Protein AF-A0A806FGN5-F1 (afdb_monomer_lite)

pLDDT: mean 89.06, std 12.09, range [37.28, 98.44]

Organism: NCBI:txid1042403

InterPro domains:
  IPR017853 Glycoside hydrolase superfamily [SSF51445] (7-126)

Structure (mmCIF, N/CA/C/O backbone):
data_AF-A0A806FGN5-F1
#
_entry.id   AF-A0A806FGN5-F1
#
loop_
_atom_site.group_PDB
_atom_site.id
_atom_site.type_symbol
_atom_site.label_atom_id
_atom_site.label_alt_id
_atom_site.label_comp_id
_atom_site.label_asym_id
_atom_site.label_entity_id
_atom_site.label_seq_id
_atom_site.pdbx_PDB_ins_code
_atom_site.Cartn_x
_atom_site.Cartn_y
_atom_site.Cartn_z
_atom_site.occupancy
_atom_site.B_iso_or_equiv
_atom_site.auth_seq_id
_atom_site.auth_comp_id
_atom_site.auth_asym_id
_atom_site.auth_atom_id
_atom_site.pdbx_PDB_model_num
ATOM 1 N N . MET A 1 1 ? -25.901 -2.385 8.406 1.00 65.75 1 MET A N 1
ATOM 2 C CA . MET A 1 1 ? -25.272 -3.704 8.177 1.00 65.75 1 MET A CA 1
ATOM 3 C C . MET A 1 1 ? -25.438 -4.606 9.401 1.00 65.75 1 MET A C 1
ATOM 5 O O . MET A 1 1 ? -26.241 -5.521 9.323 1.00 65.75 1 MET A O 1
ATOM 9 N N . ALA A 1 2 ? -24.811 -4.276 10.539 1.00 80.69 2 ALA A N 1
ATOM 10 C CA . ALA A 1 2 ? -24.831 -5.028 11.807 1.00 80.69 2 ALA A CA 1
ATOM 11 C C . ALA A 1 2 ? -26.209 -5.566 12.239 1.00 80.69 2 ALA A C 1
ATOM 13 O O . ALA A 1 2 ? -26.398 -6.776 12.333 1.00 80.69 2 ALA A O 1
ATOM 14 N N . ARG A 1 3 ? -27.219 -4.687 12.356 1.00 84.00 3 ARG A N 1
ATOM 15 C CA . ARG A 1 3 ? -28.593 -5.087 12.731 1.00 84.00 3 ARG A CA 1
ATOM 16 C C . ARG A 1 3 ? -29.238 -6.095 11.771 1.00 84.00 3 ARG A C 1
ATOM 18 O O . ARG A 1 3 ? -30.046 -6.899 12.208 1.00 84.00 3 ARG A O 1
ATOM 25 N N . LYS A 1 4 ? -28.896 -6.061 10.475 1.00 85.88 4 LYS A N 1
ATOM 26 C CA . LYS A 1 4 ? -29.461 -6.982 9.469 1.00 85.88 4 LYS A CA 1
ATOM 27 C C . LYS A 1 4 ? -28.852 -8.384 9.544 1.00 85.88 4 LYS A C 1
ATOM 29 O O . LYS A 1 4 ? -29.500 -9.327 9.116 1.00 85.88 4 LYS A O 1
ATOM 34 N N . ILE A 1 5 ? -27.626 -8.509 10.054 1.00 89.00 5 ILE A N 1
ATOM 35 C CA . ILE A 1 5 ? -26.894 -9.783 10.143 1.00 89.00 5 ILE A CA 1
ATOM 36 C C . ILE A 1 5 ? -26.785 -10.307 11.582 1.00 89.00 5 ILE A C 1
ATOM 38 O O . ILE A 1 5 ? -26.081 -11.282 11.816 1.00 89.00 5 ILE A O 1
ATOM 42 N N . GLY A 1 6 ? -27.445 -9.650 12.545 1.00 90.12 6 GLY A N 1
ATOM 43 C CA . GLY A 1 6 ? -27.441 -10.058 13.952 1.00 90.12 6 GLY A CA 1
ATOM 44 C C . GLY A 1 6 ? -26.064 -10.024 14.625 1.00 90.12 6 GLY A C 1
ATOM 45 O O . GLY A 1 6 ? -25.850 -10.774 15.570 1.00 90.12 6 GLY A O 1
ATOM 46 N N . LYS A 1 7 ? -25.128 -9.193 14.142 1.00 88.19 7 LYS A N 1
ATOM 47 C CA . LYS A 1 7 ? -23.776 -9.042 14.715 1.00 88.19 7 LYS A CA 1
ATOM 48 C C . LYS A 1 7 ? -23.573 -7.674 15.357 1.00 88.19 7 LYS A C 1
ATOM 50 O O . LYS A 1 7 ? -24.250 -6.720 14.958 1.00 88.19 7 LYS A O 1
ATOM 55 N N . SER A 1 8 ? -22.626 -7.569 16.296 1.00 88.81 8 SER A N 1
ATOM 56 C CA . SER A 1 8 ? -22.145 -6.262 16.755 1.00 88.81 8 SER A CA 1
ATOM 57 C C . SER A 1 8 ? -21.516 -5.505 15.584 1.00 88.81 8 SER A C 1
ATOM 59 O O . SER A 1 8 ? -20.994 -6.113 14.649 1.00 88.81 8 SER A O 1
ATOM 61 N N . ALA A 1 9 ? -21.576 -4.172 15.611 1.00 85.12 9 ALA A N 1
ATOM 62 C CA . ALA A 1 9 ? -20.858 -3.357 14.633 1.00 85.12 9 ALA A CA 1
ATOM 63 C C . ALA A 1 9 ? -19.339 -3.557 14.752 1.00 85.12 9 ALA A C 1
ATOM 65 O O . ALA A 1 9 ? -18.661 -3.590 13.730 1.00 85.12 9 ALA A O 1
ATOM 66 N N . ASP A 1 10 ? -18.855 -3.785 15.973 1.00 84.12 10 ASP A N 1
ATOM 67 C CA . ASP A 1 10 ? -17.436 -3.986 16.279 1.00 84.12 10 ASP A CA 1
ATOM 68 C C . ASP A 1 10 ? -16.901 -5.327 15.744 1.00 84.12 10 ASP A C 1
ATOM 70 O O . ASP A 1 10 ? -15.710 -5.467 15.493 1.00 84.12 10 ASP A O 1
ATOM 74 N N . ASP A 1 11 ? -17.788 -6.299 15.492 1.00 86.38 11 ASP A N 1
ATOM 75 C CA . ASP A 1 11 ? -17.425 -7.602 14.916 1.00 86.38 11 ASP A CA 1
ATOM 76 C C . ASP A 1 11 ? -17.307 -7.562 13.383 1.00 86.38 11 ASP A C 1
ATOM 78 O O . ASP A 1 11 ? -16.978 -8.570 12.744 1.00 86.38 11 ASP A O 1
ATOM 82 N N . ILE A 1 12 ? -17.663 -6.438 12.754 1.00 89.06 12 ILE A N 1
ATOM 83 C CA . ILE A 1 12 ? -17.617 -6.301 11.302 1.00 89.06 12 ILE A CA 1
ATOM 84 C C . ILE A 1 12 ? -16.235 -5.809 10.914 1.00 89.06 12 ILE A C 1
ATOM 86 O O . ILE A 1 12 ? -15.918 -4.629 11.031 1.00 89.06 12 ILE A O 1
ATOM 90 N N . TYR A 1 13 ? -15.438 -6.717 10.360 1.00 89.06 13 TYR A N 1
ATOM 91 C CA . TYR A 1 13 ? -14.198 -6.336 9.708 1.00 89.06 13 TYR A CA 1
ATOM 92 C C . TYR A 1 13 ? -14.481 -5.495 8.461 1.00 89.06 13 TYR A C 1
ATOM 94 O O . TYR A 1 13 ? -15.273 -5.884 7.595 1.00 89.06 13 TYR A O 1
ATOM 102 N N . TRP A 1 14 ? -13.802 -4.360 8.349 1.00 92.25 14 TRP A N 1
ATOM 103 C CA . TRP A 1 14 ? -13.847 -3.529 7.157 1.00 92.25 14 TRP A CA 1
ATOM 104 C C . TRP A 1 14 ? -12.530 -2.784 6.943 1.00 92.25 14 TRP A C 1
ATOM 106 O O . TRP A 1 14 ? -11.685 -2.656 7.838 1.00 92.25 14 TRP A O 1
ATOM 116 N N . ILE A 1 15 ? -12.362 -2.343 5.698 1.00 95.19 15 ILE A N 1
ATOM 117 C CA . ILE A 1 15 ? -11.139 -1.744 5.182 1.00 95.19 15 ILE A CA 1
ATOM 118 C C . ILE A 1 15 ? -11.490 -0.401 4.553 1.00 95.19 15 ILE A C 1
ATOM 120 O O . ILE A 1 15 ? -12.463 -0.294 3.805 1.00 95.19 15 ILE A O 1
ATOM 124 N N . GLN A 1 16 ? -10.653 0.593 4.812 1.00 96.44 16 GLN A N 1
ATOM 125 C CA . GLN A 1 16 ? -10.718 1.922 4.227 1.00 96.44 16 GLN A CA 1
ATOM 126 C C . GLN A 1 16 ? -9.625 2.069 3.174 1.00 96.44 16 GLN A C 1
ATOM 128 O O . GLN A 1 16 ? -8.442 1.833 3.434 1.00 96.44 16 GLN A O 1
ATOM 133 N N . GLU A 1 17 ? -10.009 2.442 1.960 1.00 96.50 17 GLU A N 1
ATOM 134 C CA . GLU A 1 17 ? -9.051 2.837 0.934 1.00 96.50 17 GLU A CA 1
ATOM 135 C C . GLU A 1 17 ? -8.720 4.317 1.115 1.00 96.50 17 GLU A C 1
ATOM 137 O O . GLU A 1 17 ? -9.522 5.184 0.782 1.00 96.50 17 GLU A O 1
ATOM 142 N N . VAL A 1 18 ? -7.548 4.597 1.688 1.00 95.44 18 VAL A N 1
ATOM 143 C CA . VAL A 1 18 ? -7.059 5.959 1.925 1.00 95.44 18 VAL A CA 1
ATOM 144 C C . VAL A 1 18 ? -5.664 6.060 1.331 1.00 95.44 18 VAL A C 1
ATOM 146 O O . VAL A 1 18 ? -4.751 5.353 1.754 1.00 95.44 18 VAL A O 1
ATOM 149 N N . ILE A 1 19 ? -5.502 6.913 0.325 1.00 93.81 19 ILE A N 1
ATOM 150 C CA . ILE A 1 19 ? -4.218 7.134 -0.340 1.00 93.81 19 ILE A CA 1
ATOM 151 C C . ILE A 1 19 ? -3.550 8.318 0.354 1.00 93.81 19 ILE A C 1
ATOM 153 O O . ILE A 1 19 ? -4.007 9.444 0.216 1.00 93.81 19 ILE A O 1
ATOM 157 N N . GLY A 1 20 ? -2.491 8.061 1.123 1.00 89.12 20 GLY A N 1
ATOM 158 C CA . GLY A 1 20 ? -1.740 9.121 1.795 1.00 89.12 20 GLY A CA 1
ATOM 159 C C . GLY A 1 20 ? -0.900 9.945 0.824 1.00 89.12 20 GLY A C 1
ATOM 160 O O . GLY A 1 20 ? -0.188 9.401 -0.022 1.00 89.12 20 GLY A O 1
ATOM 161 N N . ASN A 1 21 ? -0.951 11.265 0.973 1.00 86.50 21 ASN A N 1
ATOM 162 C CA . ASN A 1 21 ? -0.171 12.212 0.187 1.00 86.50 21 ASN A CA 1
ATOM 163 C C . ASN A 1 21 ? 0.158 13.430 1.052 1.00 86.50 21 ASN A C 1
ATOM 165 O O . ASN A 1 21 ? -0.737 14.122 1.529 1.00 86.50 21 ASN A O 1
ATOM 169 N N . ALA A 1 22 ? 1.447 13.729 1.220 1.00 84.94 22 ALA A N 1
ATOM 170 C CA . ALA A 1 22 ? 1.899 14.843 2.055 1.00 84.94 22 ALA A CA 1
ATOM 171 C C . ALA A 1 22 ? 1.425 16.225 1.559 1.00 84.94 22 ALA A C 1
ATOM 173 O O . ALA A 1 22 ? 1.417 17.176 2.334 1.00 84.94 22 ALA A O 1
ATOM 174 N N . ASN A 1 23 ? 1.018 16.337 0.288 1.00 88.62 23 ASN A N 1
ATOM 175 C CA . ASN A 1 23 ? 0.474 17.567 -0.296 1.00 88.62 23 ASN A CA 1
ATOM 176 C C . ASN A 1 23 ? -1.049 17.707 -0.122 1.00 88.62 23 ASN A C 1
ATOM 178 O O . ASN A 1 23 ? -1.630 18.697 -0.563 1.00 88.62 23 ASN A O 1
ATOM 182 N N . GLU A 1 24 ? -1.710 16.717 0.475 1.00 91.06 24 GLU A N 1
ATOM 183 C CA . GLU A 1 24 ? -3.144 16.744 0.749 1.00 91.06 24 GLU A CA 1
ATOM 184 C C . GLU A 1 24 ? -3.448 17.249 2.161 1.00 91.06 24 GLU A C 1
ATOM 186 O O . GLU A 1 24 ? -2.585 17.301 3.039 1.00 91.06 24 GLU A O 1
ATOM 191 N N . ALA A 1 25 ? -4.707 17.626 2.396 1.00 92.44 25 ALA A N 1
ATOM 192 C CA . ALA A 1 25 ? -5.125 18.165 3.683 1.00 92.44 25 ALA A CA 1
ATOM 193 C C . ALA A 1 25 ? -4.815 17.180 4.835 1.00 92.44 25 ALA A C 1
ATOM 195 O O . ALA A 1 25 ? -5.058 15.976 4.700 1.00 92.44 25 ALA A O 1
ATOM 196 N N . PRO A 1 26 ? -4.362 17.664 6.010 1.00 90.88 26 PRO A N 1
ATOM 197 C CA . PRO A 1 26 ? -4.035 16.794 7.142 1.00 90.88 26 PRO A CA 1
ATOM 198 C C . PRO A 1 26 ? -5.199 15.913 7.607 1.00 90.88 26 PRO A C 1
ATOM 200 O O . PRO A 1 26 ? -4.969 14.836 8.145 1.00 90.88 26 PRO A O 1
ATOM 203 N N . GLY A 1 27 ? -6.444 16.352 7.385 1.00 91.19 27 GLY A N 1
ATOM 204 C CA . GLY A 1 27 ? -7.657 15.628 7.770 1.00 91.19 27 GLY A CA 1
ATOM 205 C C . GLY A 1 27 ? -7.948 14.369 6.947 1.00 91.19 27 GLY A C 1
ATOM 206 O O . GLY A 1 27 ? -8.671 13.504 7.430 1.00 91.19 27 GLY A O 1
ATOM 207 N N . ILE A 1 28 ? -7.360 14.210 5.757 1.00 91.88 28 ILE A N 1
ATOM 208 C CA . ILE A 1 28 ? -7.634 13.063 4.868 1.00 91.88 28 ILE A CA 1
ATOM 209 C C . ILE A 1 28 ? -6.492 12.041 4.801 1.00 91.88 28 ILE A C 1
ATOM 211 O O . ILE A 1 28 ? -6.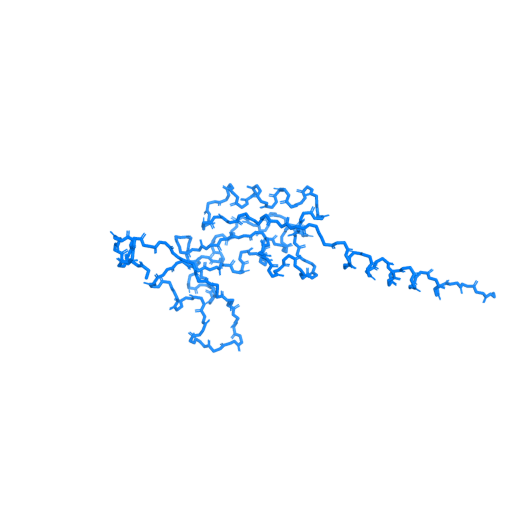496 11.166 3.945 1.00 91.88 28 ILE A O 1
ATOM 215 N N . GLN A 1 29 ? -5.546 12.102 5.741 1.00 93.44 29 GLN A N 1
ATOM 216 C CA . GLN A 1 29 ? -4.410 11.180 5.798 1.00 93.44 29 GLN A CA 1
ATOM 217 C C . GLN A 1 29 ? -4.783 9.814 6.414 1.00 93.44 29 GLN A C 1
ATOM 219 O O . GLN A 1 29 ? -5.629 9.775 7.313 1.00 93.44 29 GLN A O 1
ATOM 224 N N . PRO A 1 30 ? -4.112 8.704 6.026 1.00 94.38 30 PRO A N 1
ATOM 225 C CA . PRO A 1 30 ? -4.400 7.340 6.498 1.00 94.38 30 PRO A CA 1
ATOM 226 C C . PRO A 1 30 ? -4.545 7.201 8.017 1.00 94.38 30 PRO A C 1
ATOM 228 O O . PRO A 1 30 ? -5.471 6.551 8.500 1.00 94.38 30 PRO A O 1
ATOM 231 N N . ARG A 1 31 ? -3.677 7.877 8.779 1.00 91.38 31 ARG A N 1
ATOM 232 C CA . ARG A 1 31 ? -3.652 7.824 10.249 1.00 91.38 31 ARG A CA 1
ATOM 233 C C . ARG A 1 31 ? -4.966 8.237 10.925 1.00 91.38 31 ARG A C 1
ATOM 235 O O . ARG A 1 31 ? -5.226 7.822 12.049 1.00 91.38 31 ARG A O 1
ATOM 242 N N . ASN A 1 32 ? -5.799 9.040 10.259 1.00 93.31 32 ASN A N 1
ATOM 243 C CA . ASN A 1 32 ? -7.058 9.532 10.828 1.00 93.31 32 ASN A CA 1
ATOM 244 C C . ASN A 1 32 ? -8.181 8.488 10.786 1.00 93.31 32 ASN A C 1
ATOM 246 O O . ASN A 1 32 ? -9.250 8.714 11.347 1.00 93.31 32 ASN A O 1
ATOM 250 N N . TYR A 1 33 ? -7.948 7.354 10.126 1.00 94.25 33 TYR A N 1
ATOM 251 C CA . TYR A 1 33 ? -8.962 6.336 9.865 1.00 94.25 33 TYR A CA 1
ATOM 252 C C . TYR A 1 33 ? -8.728 5.037 10.653 1.00 94.25 33 TYR A C 1
ATOM 254 O O . TYR A 1 33 ? -9.545 4.123 10.587 1.00 94.25 33 TYR A O 1
ATOM 262 N N . LEU A 1 34 ? -7.662 4.965 11.457 1.00 91.94 34 LEU A N 1
ATOM 263 C CA . LEU A 1 34 ? -7.269 3.761 12.206 1.00 91.94 34 LEU A CA 1
ATOM 264 C C . LEU A 1 34 ? -8.214 3.417 13.369 1.00 91.94 34 LEU A C 1
ATOM 266 O O . LEU A 1 34 ? -8.244 2.282 13.829 1.00 91.94 34 LEU A O 1
ATOM 270 N N . GLY A 1 35 ? -8.990 4.387 13.864 1.00 89.06 35 GLY A N 1
ATOM 271 C CA . GLY A 1 35 ? -9.854 4.188 15.034 1.00 89.06 35 GLY A CA 1
ATOM 272 C C . GLY A 1 35 ? -11.116 3.369 14.762 1.00 89.06 35 GLY A C 1
ATOM 273 O O . GLY A 1 35 ? -11.779 2.943 15.703 1.00 89.06 35 GLY A O 1
ATOM 274 N N . THR A 1 36 ? -11.480 3.180 13.495 1.00 86.44 36 THR A N 1
ATOM 275 C CA . THR A 1 36 ? -12.764 2.577 13.125 1.00 86.44 36 THR A CA 1
ATOM 276 C C . THR A 1 36 ? -12.610 1.318 12.286 1.00 86.44 36 THR A C 1
ATOM 278 O O . THR A 1 36 ? -13.532 0.510 12.277 1.00 86.44 36 THR A O 1
ATOM 281 N N . GLY A 1 37 ? -11.469 1.108 11.629 1.00 91.00 37 GLY A N 1
ATOM 282 C CA . GLY A 1 37 ? -11.187 -0.074 10.824 1.00 91.00 37 GLY A CA 1
ATOM 283 C C . GLY A 1 37 ? -9.756 -0.067 10.298 1.00 91.00 37 GLY A C 1
ATOM 284 O O . GLY A 1 37 ? -8.963 0.822 10.595 1.00 91.00 37 GLY A O 1
ATOM 285 N N . THR A 1 38 ? -9.437 -1.059 9.476 1.00 95.81 38 THR A N 1
ATOM 286 C CA . THR A 1 38 ? -8.103 -1.172 8.871 1.00 95.81 38 THR A CA 1
ATOM 287 C C . THR A 1 38 ? -7.981 -0.293 7.623 1.00 95.81 38 THR A C 1
ATOM 289 O O . THR A 1 38 ? -8.984 0.045 6.992 1.00 95.81 38 THR A O 1
ATOM 292 N N . VAL A 1 39 ? -6.764 0.098 7.245 1.00 97.50 39 VAL A N 1
ATOM 293 C CA . VAL A 1 39 ? -6.499 1.047 6.152 1.00 97.50 39 VAL A CA 1
ATOM 294 C C . VAL A 1 39 ? -5.584 0.425 5.103 1.00 97.50 39 VAL A C 1
ATOM 296 O O . VAL A 1 39 ? -4.679 -0.352 5.396 1.00 97.50 39 VAL A O 1
ATOM 299 N N . THR A 1 40 ? -5.837 0.753 3.844 1.00 97.38 40 THR A N 1
ATOM 300 C CA . THR A 1 40 ? -5.039 0.310 2.699 1.00 97.38 40 THR A CA 1
ATOM 301 C C . THR A 1 40 ? -3.680 1.018 2.693 1.00 97.38 40 THR A C 1
ATOM 303 O O . THR A 1 40 ? -3.626 2.239 2.599 1.00 97.38 40 THR A O 1
ATOM 306 N N . GLN A 1 41 ? -2.579 0.267 2.775 1.00 97.12 41 GLN A N 1
ATOM 307 C CA . GLN A 1 41 ? -1.231 0.827 2.892 1.00 97.12 41 GLN A CA 1
ATOM 308 C C . GLN A 1 41 ? -0.567 0.986 1.512 1.00 97.12 41 GLN A C 1
ATOM 310 O O . GLN A 1 41 ? 0.078 0.073 0.990 1.00 97.12 41 GLN A O 1
ATOM 315 N N . PHE A 1 42 ? -0.730 2.158 0.897 1.00 96.12 42 PHE A N 1
ATOM 316 C CA . PHE A 1 42 ? -0.198 2.457 -0.441 1.00 96.12 42 PHE A CA 1
ATOM 317 C C . PHE A 1 42 ? 1.327 2.625 -0.490 1.00 96.12 42 PHE A C 1
ATOM 319 O O . PHE A 1 42 ? 1.925 2.373 -1.547 1.00 96.12 42 PHE A O 1
ATOM 326 N N . ASP A 1 43 ? 1.975 2.974 0.625 1.00 95.75 43 ASP A N 1
ATOM 327 C CA . ASP A 1 43 ? 3.439 3.049 0.683 1.00 95.75 43 ASP A CA 1
ATOM 328 C C . ASP A 1 43 ? 4.063 1.655 0.549 1.00 95.75 43 ASP A C 1
ATOM 330 O O . ASP A 1 43 ? 5.071 1.508 -0.141 1.00 95.75 43 ASP A O 1
ATOM 334 N N . TYR A 1 44 ? 3.409 0.613 1.087 1.00 97.06 44 TYR A N 1
ATOM 335 C CA . TYR A 1 44 ? 3.816 -0.784 0.882 1.00 97.06 44 TYR A CA 1
ATOM 336 C C . TYR A 1 44 ? 3.895 -1.110 -0.608 1.00 97.06 44 TYR A C 1
ATOM 338 O O . TYR A 1 44 ? 4.930 -1.556 -1.102 1.00 97.06 44 TYR A O 1
ATOM 346 N N . LYS A 1 45 ? 2.815 -0.835 -1.352 1.00 96.25 45 LYS A N 1
ATOM 347 C CA . LYS A 1 45 ? 2.752 -1.083 -2.797 1.00 96.25 45 LYS A CA 1
ATOM 348 C C . LYS A 1 45 ? 3.846 -0.318 -3.544 1.00 96.25 45 LYS A C 1
ATOM 350 O O . LYS A 1 45 ? 4.456 -0.855 -4.471 1.00 96.25 45 LYS A O 1
ATOM 355 N N . SER A 1 46 ? 4.073 0.945 -3.187 1.00 95.25 46 SER A N 1
ATOM 356 C CA . SER A 1 46 ? 5.031 1.809 -3.885 1.00 95.25 46 SER A CA 1
ATOM 357 C C . SER A 1 46 ? 6.473 1.369 -3.640 1.00 95.25 46 SER A C 1
ATOM 359 O O . SER A 1 46 ? 7.235 1.228 -4.601 1.00 95.25 46 SER A O 1
ATOM 361 N N . ASP A 1 47 ? 6.821 1.076 -2.388 1.00 96.06 47 ASP A N 1
ATOM 362 C CA . ASP A 1 47 ? 8.153 0.620 -1.996 1.00 96.06 47 ASP A CA 1
ATOM 363 C C . ASP A 1 47 ? 8.443 -0.780 -2.558 1.00 96.06 47 ASP A C 1
ATOM 365 O O . ASP A 1 47 ? 9.451 -0.978 -3.241 1.00 96.06 47 ASP A O 1
ATOM 369 N N . LEU A 1 48 ? 7.504 -1.724 -2.415 1.00 97.62 48 LEU A N 1
ATOM 370 C CA . LEU A 1 48 ? 7.610 -3.067 -2.995 1.00 97.62 48 LEU A CA 1
ATOM 371 C C . LEU A 1 48 ? 7.870 -3.002 -4.506 1.00 97.62 48 LEU A C 1
ATOM 373 O O . LEU A 1 48 ? 8.831 -3.597 -4.997 1.00 97.62 48 LEU A O 1
ATOM 377 N N . ASN A 1 49 ? 7.063 -2.233 -5.245 1.00 97.25 49 ASN A N 1
ATOM 378 C CA . ASN A 1 49 ? 7.214 -2.064 -6.691 1.00 97.25 49 ASN A CA 1
ATOM 379 C C . ASN A 1 49 ? 8.590 -1.490 -7.068 1.00 97.25 49 ASN A C 1
ATOM 381 O O . ASN A 1 49 ? 9.213 -1.973 -8.014 1.00 97.25 49 ASN A O 1
ATOM 385 N N . ALA A 1 50 ? 9.076 -0.487 -6.331 1.00 97.00 50 ALA A N 1
ATOM 386 C CA . ALA A 1 50 ? 10.375 0.127 -6.584 1.00 97.00 50 ALA A CA 1
ATOM 387 C C . ALA A 1 50 ? 11.540 -0.836 -6.297 1.00 97.00 50 ALA A C 1
ATOM 389 O O . ALA A 1 50 ? 12.460 -0.951 -7.110 1.00 97.00 50 ALA A O 1
ATOM 390 N N . LYS A 1 51 ? 11.518 -1.559 -5.169 1.00 97.69 51 LYS A N 1
ATOM 391 C CA . LYS A 1 51 ? 12.629 -2.448 -4.782 1.00 97.69 51 LYS A CA 1
ATOM 392 C C . LYS A 1 51 ? 12.691 -3.721 -5.616 1.00 97.69 51 LYS A C 1
ATOM 394 O O . LYS A 1 51 ? 13.793 -4.139 -5.960 1.00 97.69 51 LYS A O 1
ATOM 399 N N . PHE A 1 52 ? 11.554 -4.293 -6.012 1.00 97.31 52 PHE A N 1
ATOM 400 C CA . PHE A 1 52 ? 11.524 -5.447 -6.920 1.00 97.31 52 PHE A CA 1
ATOM 401 C C . PHE A 1 52 ? 12.045 -5.127 -8.326 1.00 97.31 52 PHE A C 1
ATOM 403 O O . PHE A 1 52 ? 12.612 -6.000 -8.974 1.00 97.31 52 PHE A O 1
ATOM 410 N N . LYS A 1 53 ? 11.897 -3.877 -8.783 1.00 95.62 53 LYS A N 1
ATOM 411 C CA . LYS A 1 53 ? 12.434 -3.404 -10.073 1.00 95.62 53 LYS A CA 1
ATOM 412 C C . LYS A 1 53 ? 13.865 -2.873 -9.993 1.00 95.62 53 LYS A C 1
ATOM 414 O O . LYS A 1 53 ? 14.471 -2.612 -11.026 1.00 95.62 53 LYS A O 1
ATOM 419 N N . GLY A 1 54 ? 14.382 -2.689 -8.783 1.00 96.31 54 GLY A N 1
ATOM 420 C CA . GLY A 1 54 ? 15.733 -2.213 -8.519 1.00 96.31 54 GLY A CA 1
ATOM 421 C C . GLY A 1 54 ? 16.498 -3.208 -7.655 1.00 96.31 54 GLY A C 1
ATOM 422 O O . GLY A 1 54 ? 16.986 -4.225 -8.139 1.00 96.31 54 GLY A O 1
ATOM 423 N N . LYS A 1 55 ? 16.621 -2.901 -6.358 1.00 96.56 55 LYS A N 1
ATOM 424 C CA . LYS A 1 55 ? 17.373 -3.709 -5.389 1.00 96.56 55 LYS A CA 1
ATOM 425 C C . LYS A 1 55 ? 16.461 -4.259 -4.291 1.00 96.56 55 LYS A C 1
ATOM 427 O O . LYS A 1 55 ? 16.167 -3.556 -3.323 1.00 96.56 55 LYS A O 1
ATOM 432 N N . ILE A 1 56 ? 16.107 -5.543 -4.398 1.00 95.75 56 ILE A N 1
ATOM 433 C CA . ILE A 1 56 ? 15.218 -6.256 -3.456 1.00 95.75 56 ILE A CA 1
ATOM 434 C C . ILE A 1 56 ? 15.728 -6.187 -2.010 1.00 95.75 56 ILE A C 1
ATOM 436 O O . ILE A 1 56 ? 14.935 -6.037 -1.087 1.00 95.75 56 ILE A O 1
ATOM 440 N N . ALA A 1 57 ? 17.050 -6.198 -1.796 1.00 96.06 57 ALA A N 1
ATOM 441 C CA . ALA A 1 57 ? 17.650 -6.083 -0.461 1.00 96.06 57 ALA A CA 1
ATOM 442 C C . ALA A 1 57 ? 17.243 -4.802 0.303 1.00 96.06 57 ALA A C 1
ATOM 444 O O . ALA A 1 57 ? 17.400 -4.735 1.519 1.00 96.06 57 ALA A O 1
ATOM 445 N N . GLY A 1 58 ? 16.708 -3.790 -0.391 1.00 96.56 58 GLY A N 1
ATOM 446 C CA . GLY A 1 58 ? 16.132 -2.595 0.226 1.00 96.56 58 GLY A CA 1
ATOM 447 C C . GLY A 1 58 ? 14.799 -2.819 0.951 1.00 96.56 58 GLY A C 1
ATOM 448 O O . GLY A 1 58 ? 14.280 -1.865 1.517 1.00 96.56 58 GLY A O 1
ATOM 449 N N . LEU A 1 59 ? 14.234 -4.030 0.942 1.00 96.62 59 LEU A N 1
ATOM 450 C CA . LEU A 1 59 ? 13.019 -4.384 1.693 1.00 96.62 59 LEU A CA 1
ATOM 451 C C . LEU A 1 59 ? 13.297 -4.866 3.127 1.00 96.62 59 LEU A C 1
ATOM 453 O O . LEU A 1 59 ? 12.353 -5.130 3.865 1.00 96.62 59 LEU A O 1
ATOM 457 N N . LYS A 1 60 ? 14.569 -4.977 3.537 1.00 95.25 60 LYS A N 1
ATOM 458 C CA . LYS A 1 60 ? 14.970 -5.517 4.853 1.00 95.25 60 LYS A CA 1
ATOM 459 C C . LYS A 1 60 ? 14.329 -4.801 6.054 1.00 95.25 60 LYS A C 1
ATOM 461 O O . LYS A 1 60 ? 14.125 -5.411 7.093 1.00 95.25 60 LYS A O 1
ATOM 466 N N . ASP A 1 61 ? 14.022 -3.523 5.897 1.00 94.69 61 ASP A N 1
ATOM 467 C CA . ASP A 1 61 ? 13.512 -2.586 6.901 1.00 94.69 61 ASP A CA 1
ATOM 468 C C . ASP A 1 61 ? 12.158 -1.987 6.477 1.00 94.69 61 ASP A C 1
ATOM 470 O O . ASP A 1 61 ? 11.773 -0.920 6.950 1.00 94.69 61 ASP A O 1
ATOM 474 N N . LEU A 1 62 ? 11.433 -2.665 5.575 1.00 96.19 62 LEU A N 1
ATOM 475 C CA . LEU A 1 62 ? 10.138 -2.213 5.060 1.00 96.19 62 LEU A CA 1
ATOM 476 C C . LEU A 1 62 ? 9.168 -1.872 6.200 1.00 96.19 62 LEU A C 1
ATOM 478 O O . LEU A 1 62 ? 8.717 -0.735 6.270 1.00 96.19 62 LEU A O 1
ATOM 482 N N . SER A 1 63 ? 8.900 -2.808 7.117 1.00 95.31 63 SER A N 1
ATOM 483 C CA . SER A 1 63 ? 7.941 -2.615 8.217 1.00 95.31 63 SER A CA 1
ATOM 484 C C . SER A 1 63 ? 8.255 -1.403 9.096 1.00 95.31 63 SER A C 1
ATOM 486 O O . SER A 1 63 ? 7.335 -0.694 9.494 1.00 95.31 63 SER A O 1
ATOM 488 N N . MET A 1 64 ? 9.536 -1.116 9.347 1.00 94.38 64 MET A N 1
ATOM 489 C CA . MET A 1 64 ? 9.954 0.061 10.115 1.00 94.38 64 MET A CA 1
ATOM 490 C C . MET A 1 64 ? 9.609 1.356 9.370 1.00 94.38 64 MET A C 1
ATOM 492 O O . MET A 1 64 ? 9.039 2.268 9.957 1.00 94.38 64 MET A O 1
ATOM 496 N N . ARG A 1 65 ? 9.874 1.425 8.059 1.00 94.31 65 ARG A N 1
ATOM 497 C CA . ARG A 1 65 ? 9.641 2.642 7.261 1.00 94.31 65 ARG A CA 1
ATOM 498 C C . ARG A 1 65 ? 8.170 3.011 7.080 1.00 94.31 65 ARG A C 1
ATOM 500 O O . ARG A 1 65 ? 7.853 4.188 6.944 1.00 94.31 65 ARG A O 1
ATOM 507 N N . ILE A 1 66 ? 7.282 2.024 6.989 1.00 95.38 66 ILE A N 1
ATOM 508 C CA . ILE A 1 66 ? 5.859 2.258 6.670 1.00 95.38 66 ILE A CA 1
ATOM 509 C C . ILE A 1 66 ? 4.915 1.963 7.840 1.00 95.38 66 ILE A C 1
ATOM 511 O O . ILE A 1 66 ? 3.718 2.230 7.744 1.00 95.38 66 ILE A O 1
ATOM 515 N N . GLY A 1 67 ? 5.441 1.415 8.935 1.00 95.62 67 GLY A N 1
ATOM 516 C CA . GLY A 1 67 ? 4.699 1.130 10.160 1.00 95.62 67 GLY A CA 1
ATOM 517 C C . GLY A 1 67 ? 4.937 2.125 11.292 1.00 95.62 67 GLY A C 1
ATOM 518 O O . GLY A 1 67 ? 4.105 2.199 12.189 1.00 95.62 67 GLY A O 1
ATOM 519 N N . ASP A 1 68 ? 6.029 2.894 11.265 1.00 93.50 68 ASP A N 1
ATOM 520 C CA . ASP A 1 68 ? 6.371 3.828 12.342 1.00 93.50 68 ASP A CA 1
ATOM 521 C C . ASP A 1 68 ? 5.732 5.213 12.130 1.00 93.50 68 ASP A C 1
ATOM 523 O O . ASP A 1 68 ? 6.179 6.019 11.306 1.00 93.50 68 ASP A O 1
ATOM 527 N N . LEU A 1 69 ? 4.693 5.497 12.923 1.00 87.38 69 LEU A N 1
ATOM 528 C CA . LEU A 1 69 ? 3.950 6.765 12.940 1.00 87.38 69 LEU A CA 1
ATOM 529 C C . LEU A 1 69 ? 4.808 7.984 13.304 1.00 87.38 69 LEU A C 1
ATOM 531 O O . LEU A 1 69 ? 4.420 9.112 12.991 1.00 87.38 69 LEU A O 1
ATOM 535 N N . SER A 1 70 ? 5.957 7.784 13.954 1.00 90.12 70 SER A N 1
ATOM 536 C CA . SER A 1 70 ? 6.888 8.868 14.276 1.00 90.12 70 SER A CA 1
ATOM 537 C C . SER A 1 70 ? 7.792 9.249 13.100 1.00 90.12 70 SER A C 1
ATOM 539 O O . SER A 1 70 ? 8.287 10.375 13.052 1.00 90.12 70 SER A O 1
ATOM 541 N N . GLN A 1 71 ? 7.985 8.341 12.137 1.00 87.38 71 GLN A N 1
ATOM 542 C CA . GLN A 1 71 ? 8.919 8.524 11.023 1.00 87.38 71 GLN A CA 1
ATOM 543 C C . GLN A 1 71 ? 8.225 8.827 9.700 1.00 87.38 71 GLN A C 1
ATOM 545 O O . GLN A 1 71 ? 8.738 9.614 8.904 1.00 87.38 71 GLN A O 1
ATOM 550 N N . ASN A 1 72 ? 7.075 8.201 9.446 1.00 89.50 72 ASN A N 1
ATOM 551 C CA . ASN A 1 72 ? 6.371 8.334 8.180 1.00 89.50 72 ASN A CA 1
ATOM 552 C C . ASN A 1 72 ? 4.972 8.929 8.397 1.00 89.50 72 ASN A C 1
ATOM 554 O O . ASN A 1 72 ? 4.146 8.344 9.099 1.00 89.50 72 ASN A O 1
ATOM 558 N N . PRO A 1 73 ? 4.652 10.070 7.761 1.00 88.81 73 PRO A N 1
ATOM 559 C CA . PRO A 1 73 ? 3.348 10.688 7.918 1.00 88.81 73 PRO A CA 1
ATOM 560 C C . PRO A 1 73 ? 2.171 9.846 7.389 1.00 88.81 73 PRO A C 1
ATOM 562 O O . PRO A 1 73 ? 1.034 10.077 7.816 1.00 88.81 73 PRO A O 1
ATOM 565 N N . ASN A 1 74 ? 2.444 8.892 6.503 1.00 92.38 74 ASN A N 1
ATOM 566 C CA . ASN A 1 74 ? 1.496 7.938 5.934 1.00 92.38 74 ASN A CA 1
ATOM 567 C C . ASN A 1 74 ? 1.584 6.556 6.601 1.00 92.38 74 ASN A C 1
ATOM 569 O O . ASN A 1 74 ? 0.974 5.601 6.112 1.00 92.38 74 ASN A O 1
ATOM 573 N N . ALA A 1 75 ? 2.362 6.419 7.681 1.00 93.56 75 ALA A N 1
ATOM 574 C CA . ALA A 1 75 ? 2.504 5.137 8.343 1.00 93.56 75 ALA A CA 1
ATOM 575 C C . ALA A 1 75 ? 1.152 4.599 8.813 1.00 93.56 75 ALA A C 1
ATOM 577 O O . ALA A 1 75 ? 0.267 5.325 9.271 1.00 93.56 75 ALA A O 1
ATOM 578 N N . VAL A 1 76 ? 1.038 3.286 8.695 1.00 96.44 76 VAL A N 1
ATOM 579 C CA . VAL A 1 76 ? -0.061 2.486 9.217 1.00 96.44 76 VAL A CA 1
ATOM 580 C C . VAL A 1 76 ? 0.608 1.315 9.914 1.00 96.44 76 VAL A C 1
ATOM 582 O O . VAL A 1 76 ? 1.387 0.589 9.293 1.00 96.44 76 VAL A O 1
ATOM 585 N N . GLU A 1 77 ? 0.361 1.148 11.207 1.00 96.81 77 GLU A N 1
ATOM 586 C CA . GLU A 1 77 ? 0.930 0.032 11.959 1.00 96.81 77 GLU A CA 1
ATOM 587 C C . GLU A 1 77 ? 0.476 -1.308 11.362 1.00 96.81 77 GLU A C 1
ATOM 589 O O . GLU A 1 77 ? -0.615 -1.416 10.802 1.00 96.81 77 GLU A O 1
ATOM 594 N N . SER A 1 78 ? 1.295 -2.354 11.510 1.00 97.19 78 SER A N 1
ATOM 595 C CA . SER A 1 78 ? 1.036 -3.670 10.901 1.00 97.19 78 SER A CA 1
ATOM 596 C C . SER A 1 78 ? -0.375 -4.204 11.196 1.00 97.19 78 SER A C 1
ATOM 598 O O . SER A 1 78 ? -1.069 -4.651 10.288 1.00 97.19 78 SER A O 1
ATOM 600 N N . LYS A 1 79 ? -0.847 -4.082 12.443 1.00 95.75 79 LYS A N 1
ATOM 601 C CA . LYS A 1 79 ? -2.177 -4.558 12.862 1.00 95.75 79 LYS A CA 1
ATOM 602 C C . LYS A 1 79 ? -3.347 -3.884 12.131 1.00 95.75 79 LYS A C 1
ATOM 604 O O . LYS A 1 79 ? -4.407 -4.490 12.007 1.00 95.75 79 LYS A O 1
ATOM 609 N N . ASP A 1 80 ? -3.145 -2.666 11.630 1.00 97.06 80 ASP A N 1
ATOM 610 C CA . ASP A 1 80 ? -4.182 -1.868 10.971 1.00 97.06 80 ASP A CA 1
ATOM 611 C C . ASP A 1 80 ? -3.979 -1.789 9.449 1.00 97.06 80 ASP A C 1
ATOM 613 O O . ASP A 1 80 ? -4.819 -1.234 8.739 1.00 97.06 80 ASP A O 1
ATOM 617 N N . ALA A 1 81 ? -2.880 -2.333 8.922 1.00 97.50 81 ALA A N 1
ATOM 618 C CA . ALA A 1 81 ? -2.512 -2.219 7.516 1.00 97.50 81 ALA A CA 1
ATOM 619 C C . ALA A 1 81 ? -3.139 -3.327 6.658 1.00 97.50 81 ALA A C 1
ATOM 621 O O . ALA A 1 81 ? -3.069 -4.510 6.981 1.00 97.50 81 ALA A O 1
ATOM 622 N N . ASN A 1 82 ? -3.672 -2.957 5.494 1.00 97.75 82 ASN A N 1
ATOM 623 C CA . ASN A 1 82 ? -3.968 -3.877 4.395 1.00 97.75 82 ASN A CA 1
ATOM 624 C C . ASN A 1 82 ? -2.966 -3.673 3.272 1.00 97.75 82 ASN A C 1
ATOM 626 O O . ASN A 1 82 ? -2.832 -2.564 2.751 1.00 97.75 82 ASN A O 1
ATOM 630 N N . VAL A 1 83 ? -2.314 -4.752 2.859 1.00 98.31 83 VAL A N 1
ATOM 631 C CA . VAL A 1 83 ? -1.225 -4.709 1.881 1.00 98.31 83 VAL A CA 1
ATOM 632 C C . VAL A 1 83 ? -1.568 -5.510 0.634 1.00 98.31 83 VAL A C 1
ATOM 634 O O . VAL A 1 83 ? -2.371 -6.440 0.663 1.00 98.31 83 VAL A O 1
ATOM 637 N N . PHE A 1 84 ? -0.992 -5.107 -0.491 1.00 98.44 84 PHE A N 1
ATOM 638 C CA . PHE A 1 84 ? -1.261 -5.676 -1.807 1.00 98.44 84 PHE A CA 1
ATOM 639 C C . PHE A 1 84 ? -0.082 -5.381 -2.742 1.00 98.44 84 PHE A C 1
ATOM 641 O O . PHE A 1 84 ? 0.633 -4.393 -2.560 1.00 98.44 84 PHE A O 1
ATOM 648 N N . VAL A 1 85 ? 0.104 -6.209 -3.774 1.00 98.06 85 VAL A N 1
ATOM 649 C CA . VAL A 1 85 ? 1.110 -5.957 -4.821 1.00 98.06 85 VAL A CA 1
ATOM 650 C C . VAL A 1 85 ? 0.549 -4.959 -5.853 1.00 98.06 85 VAL A C 1
ATOM 652 O O . VAL A 1 85 ? 1.085 -3.858 -5.988 1.00 98.06 85 VAL A O 1
ATOM 655 N N . PRO A 1 86 ? -0.567 -5.275 -6.537 1.00 97.31 86 PRO A N 1
ATOM 656 C CA . PRO A 1 86 ? -1.458 -4.270 -7.106 1.00 97.31 86 PRO A CA 1
ATOM 657 C C . PRO A 1 86 ? -2.905 -4.449 -6.616 1.00 97.31 86 PRO A C 1
ATOM 659 O O . PRO A 1 86 ? -3.342 -5.547 -6.281 1.00 97.31 86 PRO A O 1
ATOM 662 N N . ASN A 1 87 ? -3.661 -3.356 -6.607 1.00 96.31 87 ASN A N 1
ATOM 663 C CA . ASN A 1 87 ? -5.121 -3.371 -6.508 1.00 96.31 87 ASN A CA 1
ATOM 664 C C . ASN A 1 87 ? -5.737 -3.178 -7.905 1.00 96.31 87 ASN A C 1
ATOM 666 O O . ASN A 1 87 ? -5.020 -3.028 -8.902 1.00 96.31 87 ASN A O 1
ATOM 670 N N . TRP A 1 88 ? -7.070 -3.178 -7.985 1.00 94.19 88 TRP A N 1
ATOM 671 C CA . TRP A 1 88 ? -7.775 -3.029 -9.258 1.00 94.19 88 TRP A CA 1
ATOM 672 C C . TRP A 1 88 ? -7.410 -1.713 -9.968 1.00 94.19 88 TRP A C 1
ATOM 674 O O . TRP A 1 88 ? -7.233 -1.719 -11.183 1.00 94.19 88 TRP A O 1
ATOM 684 N N . ASP A 1 89 ? -7.190 -0.608 -9.260 1.00 94.06 89 ASP A N 1
ATOM 685 C CA . ASP A 1 89 ? -6.795 0.649 -9.905 1.00 94.06 89 ASP A CA 1
ATOM 686 C C . ASP A 1 89 ? -5.338 0.625 -10.374 1.00 94.06 89 ASP A C 1
ATOM 688 O O . ASP A 1 89 ? -5.037 0.831 -11.552 1.00 94.06 89 ASP A O 1
ATOM 692 N N . THR A 1 90 ? -4.411 0.283 -9.481 1.00 94.25 90 THR A N 1
ATOM 693 C CA . THR A 1 90 ? -2.972 0.337 -9.768 1.00 94.25 90 THR A CA 1
ATOM 694 C C . THR A 1 90 ? -2.515 -0.707 -10.783 1.00 94.25 90 THR A C 1
ATOM 696 O O . THR A 1 90 ? -1.563 -0.437 -11.515 1.00 94.25 90 THR A O 1
ATOM 699 N N . ALA A 1 91 ? -3.213 -1.839 -10.926 1.00 93.44 91 ALA A N 1
ATOM 700 C CA . ALA A 1 91 ? -2.950 -2.821 -11.985 1.00 93.44 91 ALA A CA 1
ATOM 701 C C . ALA A 1 91 ? -3.117 -2.243 -13.407 1.00 93.44 91 ALA A C 1
ATOM 703 O O . ALA A 1 91 ? -2.642 -2.823 -14.387 1.00 93.44 91 ALA A O 1
ATOM 704 N N . ARG A 1 92 ? -3.797 -1.096 -13.542 1.00 88.56 92 ARG A N 1
ATOM 705 C CA . ARG A 1 92 ? -4.062 -0.417 -14.822 1.00 88.56 92 ARG A CA 1
ATOM 706 C C . ARG A 1 92 ? -3.050 0.696 -15.121 1.00 88.56 92 ARG A C 1
ATOM 708 O O . ARG A 1 92 ? -3.055 1.211 -16.249 1.00 88.56 92 ARG A O 1
ATOM 715 N N . ASN A 1 93 ? -2.198 1.034 -14.156 1.00 87.38 93 ASN A N 1
ATOM 716 C CA . ASN A 1 93 ? -1.208 2.099 -14.262 1.00 87.38 93 ASN A CA 1
ATOM 717 C C . ASN A 1 93 ? 0.100 1.585 -14.857 1.00 87.38 93 ASN A C 1
ATOM 719 O O . ASN A 1 93 ? 0.480 0.423 -14.690 1.00 87.38 93 ASN A O 1
ATOM 723 N N . ASP A 1 94 ? 0.805 2.476 -15.549 1.00 84.00 94 ASP A N 1
ATOM 724 C CA . ASP A 1 94 ? 2.136 2.165 -16.043 1.00 84.00 94 ASP A CA 1
ATOM 725 C C . ASP A 1 94 ? 3.116 1.963 -14.896 1.00 84.00 94 ASP A C 1
ATOM 727 O O . ASP A 1 94 ? 3.090 2.659 -13.884 1.00 84.00 94 ASP A O 1
ATOM 731 N N . GLY A 1 95 ? 3.971 0.952 -15.045 1.00 87.44 95 GLY A N 1
ATOM 732 C CA . GLY A 1 95 ? 5.020 0.690 -14.073 1.00 87.44 95 GLY A CA 1
ATOM 733 C C . GLY A 1 95 ? 4.564 0.032 -12.768 1.00 87.44 95 GLY A C 1
ATOM 734 O O . GLY A 1 95 ? 5.379 -0.017 -11.851 1.00 87.44 95 GLY A O 1
ATOM 735 N N . ALA A 1 96 ? 3.359 -0.538 -12.663 1.00 94.25 96 ALA A N 1
ATOM 736 C CA . ALA A 1 96 ? 3.020 -1.478 -11.583 1.00 94.25 96 ALA A CA 1
ATOM 737 C C . ALA A 1 96 ? 3.640 -2.875 -11.818 1.00 94.25 96 ALA A C 1
ATOM 739 O O . ALA A 1 96 ? 4.036 -3.197 -12.944 1.00 94.25 96 ALA A O 1
ATOM 740 N N . ILE A 1 97 ? 3.752 -3.702 -10.772 1.00 96.25 97 ILE A N 1
ATOM 741 C CA . ILE A 1 97 ? 3.982 -5.151 -10.910 1.00 96.25 97 ILE A CA 1
ATOM 742 C C . ILE A 1 97 ? 2.614 -5.815 -11.059 1.00 96.25 97 ILE A C 1
ATOM 744 O O . ILE A 1 97 ? 1.750 -5.673 -10.199 1.00 96.25 97 ILE A O 1
ATOM 748 N N . THR A 1 98 ? 2.415 -6.540 -12.154 1.00 94.94 98 THR A N 1
ATOM 749 C CA . THR A 1 98 ? 1.162 -7.237 -12.484 1.00 94.94 98 THR A CA 1
ATOM 750 C C . THR A 1 98 ? 1.466 -8.638 -12.999 1.00 94.94 98 THR A C 1
ATOM 752 O O . THR A 1 98 ? 2.624 -8.955 -13.265 1.00 94.94 98 THR A O 1
ATOM 755 N N . TYR A 1 99 ? 0.441 -9.458 -13.246 1.00 93.12 99 TYR A N 1
ATOM 756 C CA . TYR A 1 99 ? 0.609 -10.797 -13.832 1.00 93.12 99 TYR A CA 1
ATOM 757 C C . TYR A 1 99 ? 1.455 -10.815 -15.123 1.00 93.12 99 TYR A C 1
ATOM 759 O O . TYR A 1 99 ? 2.093 -11.818 -15.433 1.00 93.12 99 TYR A O 1
ATOM 767 N N . LYS A 1 100 ? 1.516 -9.697 -15.862 1.00 91.75 100 LYS A N 1
ATOM 768 C CA . LYS A 1 100 ? 2.335 -9.548 -17.077 1.00 91.75 100 LYS A CA 1
ATOM 769 C C . LYS A 1 100 ? 3.839 -9.589 -16.807 1.00 91.75 100 LYS A C 1
ATOM 771 O O . LYS A 1 100 ? 4.615 -9.798 -17.730 1.00 91.75 100 LYS A O 1
ATOM 776 N N . ASN A 1 101 ? 4.256 -9.391 -15.560 1.00 94.44 101 ASN A N 1
ATOM 777 C CA . ASN A 1 101 ? 5.651 -9.435 -15.140 1.00 94.44 101 ASN A CA 1
ATOM 778 C C . ASN A 1 101 ? 6.141 -10.849 -14.769 1.00 94.44 101 ASN A C 1
ATOM 780 O O . ASN A 1 101 ? 7.258 -10.983 -14.272 1.00 94.44 101 ASN A O 1
ATOM 784 N N . GLY A 1 102 ? 5.330 -11.893 -14.981 1.00 94.88 102 GLY A N 1
ATOM 785 C CA . GLY A 1 102 ? 5.740 -13.287 -14.800 1.00 94.88 102 GLY A CA 1
ATOM 786 C C . GLY A 1 102 ? 6.259 -13.584 -13.390 1.00 94.88 102 GLY A C 1
ATOM 787 O O . GLY A 1 102 ? 5.583 -13.306 -12.397 1.00 94.88 102 GLY A O 1
ATOM 788 N N . SER A 1 103 ? 7.476 -14.127 -13.299 1.00 96.94 103 SER A N 1
ATOM 789 C CA . SER A 1 103 ? 8.103 -14.534 -12.033 1.00 96.94 103 SER A CA 1
ATOM 790 C C . SER A 1 103 ? 8.247 -13.392 -11.025 1.00 96.94 103 SER A C 1
ATOM 792 O O . SER A 1 103 ? 8.117 -13.635 -9.828 1.00 96.94 103 SER A O 1
ATOM 794 N N . MET A 1 104 ? 8.431 -12.144 -11.473 1.00 97.38 104 MET A 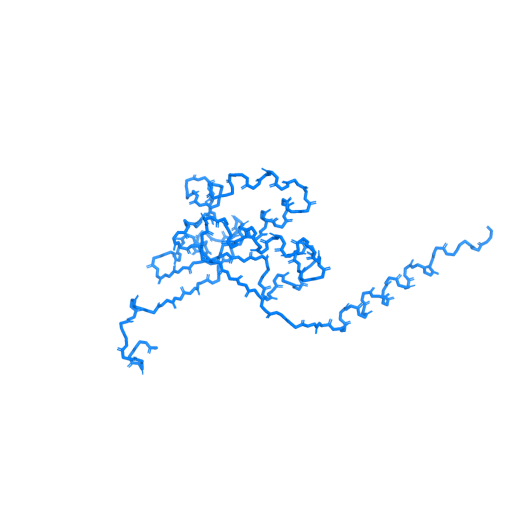N 1
ATOM 795 C CA . MET A 1 104 ? 8.502 -10.991 -10.568 1.00 97.38 104 MET A CA 1
ATOM 796 C C . MET A 1 104 ? 7.184 -10.789 -9.808 1.00 97.38 104 MET A C 1
ATOM 798 O O . MET A 1 104 ? 7.205 -1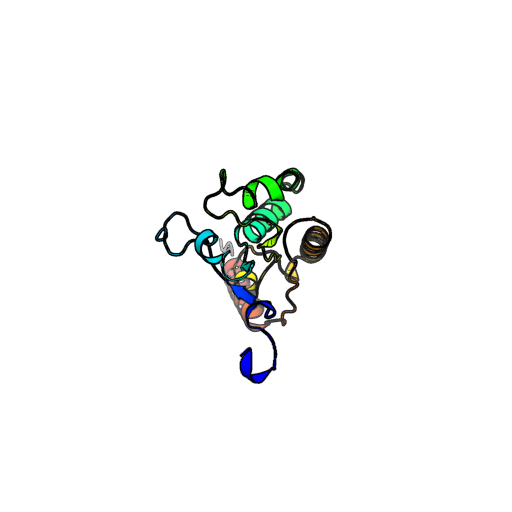0.491 -8.618 1.00 97.38 104 MET A O 1
ATOM 802 N N . TYR A 1 105 ? 6.035 -10.984 -10.464 1.00 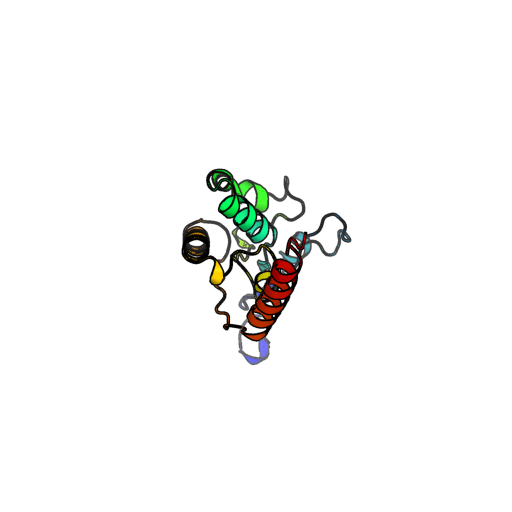97.56 105 TYR A N 1
ATOM 803 C CA . TYR A 1 105 ? 4.728 -10.889 -9.805 1.00 97.56 105 TYR A CA 1
ATOM 804 C C . TYR A 1 105 ? 4.498 -12.037 -8.826 1.00 97.56 105 TYR A C 1
ATOM 806 O O . TYR A 1 105 ? 4.013 -11.809 -7.720 1.00 97.56 105 TYR A O 1
ATOM 814 N N . ALA A 1 106 ? 4.883 -13.259 -9.203 1.00 97.94 106 ALA A N 1
ATOM 815 C CA . ALA A 1 106 ? 4.804 -14.408 -8.307 1.00 97.94 106 ALA A CA 1
ATOM 81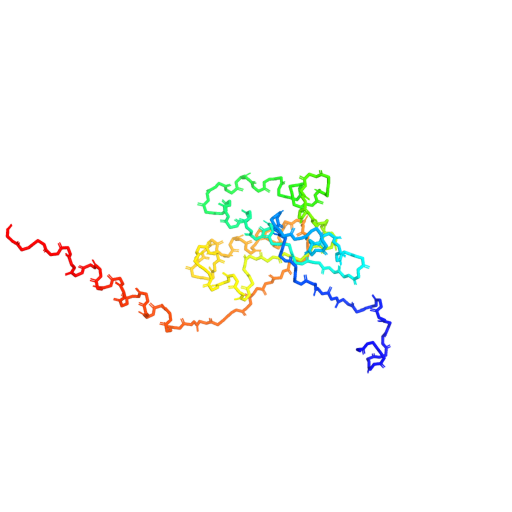6 C C . ALA A 1 106 ? 5.670 -14.199 -7.053 1.00 97.94 106 ALA A C 1
ATOM 818 O O . ALA A 1 106 ? 5.185 -14.381 -5.940 1.00 97.94 106 ALA A O 1
ATOM 819 N N . LEU A 1 107 ? 6.913 -13.735 -7.220 1.00 97.94 107 LEU A N 1
ATOM 820 C CA . LEU A 1 107 ? 7.831 -13.492 -6.108 1.00 97.94 107 LEU A CA 1
ATOM 821 C C . LEU A 1 107 ? 7.387 -12.318 -5.225 1.00 97.94 107 LEU A C 1
ATOM 823 O O . LEU A 1 107 ? 7.506 -12.406 -4.009 1.00 97.94 107 LEU A O 1
ATOM 827 N N . ALA A 1 108 ? 6.835 -11.248 -5.805 1.00 98.19 108 ALA A N 1
ATOM 828 C CA . ALA A 1 108 ? 6.286 -10.132 -5.035 1.00 98.19 108 ALA A CA 1
ATOM 829 C C . ALA A 1 108 ? 5.104 -10.568 -4.156 1.00 98.19 108 ALA A C 1
ATOM 831 O O . ALA A 1 108 ? 5.035 -10.187 -2.990 1.00 98.19 108 ALA A O 1
ATOM 832 N N . ASN A 1 109 ? 4.207 -11.411 -4.680 1.00 98.44 109 ASN A N 1
ATOM 833 C CA . ASN A 1 109 ? 3.109 -11.965 -3.884 1.00 98.44 109 ASN A CA 1
ATOM 834 C C . ASN A 1 109 ? 3.611 -12.963 -2.833 1.00 98.44 109 ASN A C 1
ATOM 836 O O . ASN A 1 109 ? 3.133 -12.930 -1.705 1.00 98.44 109 ASN A O 1
ATOM 840 N N . ALA A 1 110 ? 4.590 -13.810 -3.163 1.00 98.25 110 ALA A N 1
ATOM 841 C CA . ALA A 1 110 ? 5.200 -14.718 -2.191 1.00 98.25 110 ALA A CA 1
ATOM 842 C C . ALA A 1 110 ? 5.870 -13.948 -1.043 1.00 98.25 110 ALA A C 1
ATOM 844 O O . ALA A 1 110 ? 5.664 -14.285 0.118 1.00 98.25 110 ALA A O 1
ATOM 845 N N . PHE A 1 111 ? 6.606 -12.876 -1.357 1.00 98.12 111 PHE A N 1
ATOM 846 C CA . PHE A 1 111 ? 7.168 -11.974 -0.354 1.00 98.12 111 PHE A CA 1
ATOM 847 C C . PHE A 1 111 ? 6.067 -11.355 0.507 1.00 98.12 111 PHE A C 1
ATOM 849 O O . PHE A 1 111 ? 6.169 -11.404 1.722 1.00 98.12 111 PHE A O 1
ATOM 856 N N . MET A 1 112 ? 4.997 -10.829 -0.094 1.00 98.31 112 MET A N 1
ATOM 857 C CA . MET A 1 112 ? 3.882 -10.239 0.653 1.00 98.31 112 MET A CA 1
ATOM 858 C C . MET A 1 112 ? 3.195 -11.222 1.602 1.00 98.31 112 MET A C 1
ATOM 860 O O . MET A 1 112 ? 2.799 -10.830 2.691 1.00 98.31 112 MET A O 1
ATOM 864 N N . LEU A 1 113 ? 3.053 -12.484 1.202 1.00 98.38 113 LEU A N 1
ATOM 865 C CA . LEU A 1 113 ? 2.445 -13.520 2.038 1.00 98.38 113 LEU A CA 1
ATOM 866 C C . LEU A 1 113 ? 3.379 -14.009 3.155 1.00 98.38 113 LEU A C 1
ATOM 868 O O . LEU A 1 113 ? 2.895 -14.464 4.185 1.00 98.38 113 LEU A O 1
ATOM 872 N N . ALA A 1 114 ? 4.695 -13.959 2.938 1.00 97.56 114 ALA A N 1
ATOM 873 C CA . ALA A 1 114 ? 5.695 -14.442 3.890 1.00 97.56 114 ALA A CA 1
ATOM 874 C C . ALA A 1 114 ? 6.233 -13.349 4.828 1.00 97.56 114 ALA A C 1
ATOM 876 O O . ALA A 1 114 ? 6.760 -13.661 5.893 1.00 97.56 114 ALA A O 1
ATOM 877 N N . TYR A 1 115 ? 6.160 -12.082 4.420 1.00 96.44 115 TYR A N 1
ATOM 878 C CA . TYR A 1 115 ? 6.647 -10.951 5.196 1.00 96.44 115 TYR A CA 1
ATOM 879 C C . TYR A 1 115 ? 5.599 -10.541 6.231 1.00 96.44 115 TYR A C 1
ATOM 881 O O . TYR A 1 115 ? 4.470 -10.213 5.875 1.00 96.44 115 TYR A O 1
ATOM 889 N N . ASP A 1 116 ? 5.986 -10.545 7.506 1.00 95.62 116 ASP A N 1
ATOM 890 C CA . ASP A 1 116 ? 5.102 -10.275 8.644 1.00 95.62 116 ASP A CA 1
ATOM 891 C C . ASP A 1 116 ? 4.783 -8.775 8.781 1.00 95.62 116 ASP A C 1
ATOM 893 O O . ASP A 1 116 ? 5.337 -8.055 9.616 1.00 95.62 116 ASP A O 1
ATOM 897 N N . TYR A 1 117 ? 3.941 -8.268 7.879 1.00 97.88 117 TYR A N 1
ATOM 898 C CA . TYR A 1 117 ? 3.446 -6.897 7.916 1.00 97.88 117 TYR A CA 1
ATOM 899 C C . TYR A 1 117 ? 2.086 -6.765 7.218 1.00 97.88 117 TYR A C 1
ATOM 901 O O . TYR A 1 117 ? 1.980 -6.936 6.001 1.00 97.88 117 TYR A O 1
ATOM 909 N N . GLY A 1 118 ? 1.066 -6.360 7.975 1.00 97.50 118 GLY A N 1
ATOM 910 C CA . GLY A 1 118 ? -0.275 -6.123 7.455 1.00 97.50 118 GLY A CA 1
ATOM 911 C C . GLY A 1 118 ? -1.072 -7.389 7.146 1.00 97.50 118 GLY A C 1
ATOM 912 O O . GLY A 1 118 ? -0.599 -8.518 7.242 1.00 97.50 118 GLY A O 1
ATOM 913 N N . THR A 1 119 ? -2.320 -7.180 6.735 1.00 97.88 119 THR A N 1
ATOM 914 C CA . THR A 1 119 ? -3.200 -8.219 6.195 1.00 97.88 119 THR A CA 1
ATOM 915 C C . THR A 1 119 ? -3.044 -8.271 4.670 1.00 97.88 119 THR A C 1
ATOM 917 O O . THR A 1 119 ? -3.403 -7.299 3.991 1.00 97.88 119 THR A O 1
ATOM 920 N N . PRO A 1 120 ? -2.507 -9.363 4.095 1.00 97.81 120 PRO A N 1
ATOM 921 C CA . PRO A 1 120 ? -2.263 -9.456 2.661 1.00 97.81 120 PRO A CA 1
ATOM 922 C C . PRO A 1 120 ? -3.552 -9.651 1.860 1.00 97.81 120 PRO A C 1
ATOM 924 O O . PRO A 1 120 ? -4.414 -10.463 2.200 1.00 97.81 120 PRO A O 1
ATOM 927 N N . ARG A 1 121 ? -3.658 -8.942 0.732 1.00 96.94 121 ARG A N 1
ATOM 928 C CA . ARG A 1 121 ? -4.766 -9.046 -0.225 1.00 96.94 121 ARG A CA 1
ATOM 929 C C . ARG A 1 121 ? -4.238 -9.383 -1.614 1.00 96.94 121 ARG A C 1
ATOM 931 O O . ARG A 1 121 ? -3.501 -8.612 -2.225 1.00 96.94 121 ARG A O 1
ATOM 938 N N . LEU A 1 122 ? -4.659 -10.536 -2.129 1.00 97.12 122 LEU A N 1
ATOM 939 C CA . LEU A 1 122 ? -4.329 -10.986 -3.479 1.00 97.12 122 LEU A CA 1
ATOM 940 C C . LEU A 1 122 ? -5.373 -10.488 -4.480 1.00 97.12 122 LEU A C 1
ATOM 942 O O . LEU A 1 122 ? -6.572 -10.706 -4.308 1.00 97.12 122 LEU A O 1
ATOM 946 N N . LEU A 1 123 ? -4.909 -9.851 -5.555 1.00 96.94 123 LEU A N 1
ATOM 947 C CA . LEU A 1 123 ? -5.766 -9.465 -6.668 1.00 96.94 123 LEU A CA 1
ATOM 948 C C . LEU A 1 123 ? -5.947 -10.643 -7.631 1.00 96.94 123 LEU A C 1
ATOM 950 O O . LEU A 1 123 ? -4.983 -11.129 -8.226 1.00 96.94 123 LEU A O 1
ATOM 954 N N . SER A 1 124 ? -7.201 -11.034 -7.840 1.00 94.81 124 SER A N 1
ATOM 955 C CA . SER A 1 124 ? -7.619 -11.828 -8.995 1.00 94.81 124 SER A CA 1
ATOM 956 C C . SER A 1 124 ? -8.160 -10.878 -10.059 1.00 94.81 124 SER A C 1
ATOM 958 O O . SER A 1 124 ? -9.214 -10.276 -9.867 1.00 94.81 124 SER A O 1
ATOM 960 N N . ASP A 1 125 ? -7.431 -10.719 -11.163 1.00 90.56 125 ASP A N 1
ATOM 961 C CA . ASP A 1 125 ? -7.786 -9.798 -12.251 1.00 90.56 125 ASP A CA 1
ATOM 962 C C . ASP A 1 125 ? -8.153 -10.561 -13.533 1.00 90.56 125 ASP A C 1
ATOM 964 O O . ASP A 1 125 ? -7.921 -11.765 -13.656 1.00 90.56 125 ASP A O 1
ATOM 968 N N . TYR A 1 126 ? -8.700 -9.851 -14.516 1.00 87.06 126 TYR A N 1
ATOM 969 C CA . TYR A 1 126 ? -9.038 -10.392 -15.829 1.00 87.06 126 TYR A CA 1
ATOM 970 C C . TYR A 1 126 ? -8.098 -9.857 -16.913 1.00 87.06 126 TYR A C 1
ATOM 972 O O . TYR A 1 126 ? -7.622 -8.717 -16.885 1.00 87.06 126 TYR A O 1
ATOM 980 N N . LYS A 1 127 ? -7.831 -10.682 -17.930 1.00 84.94 127 LYS A N 1
ATOM 981 C CA . LYS A 1 127 ? -7.044 -10.251 -19.091 1.00 84.94 127 LYS A CA 1
ATOM 982 C C . LYS A 1 127 ? -7.827 -9.192 -19.873 1.00 84.94 127 LYS A C 1
ATOM 984 O O . LYS A 1 127 ? -8.996 -9.395 -20.187 1.00 84.94 127 LYS A O 1
ATOM 989 N N . ARG A 1 128 ? -7.176 -8.079 -20.237 1.00 74.75 128 ARG A N 1
ATOM 990 C CA . ARG A 1 128 ? -7.792 -6.973 -20.995 1.00 74.75 128 ARG A CA 1
ATOM 991 C C . ARG A 1 128 ? -7.093 -6.748 -22.347 1.00 74.75 128 ARG A C 1
ATOM 993 O O . ARG A 1 128 ? -6.171 -5.934 -22.410 1.00 74.75 128 ARG A O 1
ATOM 1000 N N . PRO A 1 129 ? -7.554 -7.399 -23.432 1.00 70.81 129 PRO A N 1
ATOM 1001 C CA . PRO A 1 129 ? -6.856 -7.415 -24.722 1.00 70.81 129 PRO A CA 1
ATOM 1002 C C . PRO A 1 129 ? -6.766 -6.048 -25.412 1.00 70.81 129 PRO A C 1
ATOM 1004 O O . PRO A 1 129 ? -5.740 -5.719 -25.992 1.00 70.81 129 PRO A O 1
ATOM 1007 N N . TRP A 1 130 ? -7.809 -5.215 -25.330 1.00 68.06 130 TRP A N 1
ATOM 1008 C CA . TRP A 1 130 ? -7.900 -3.980 -26.124 1.00 68.06 130 TRP A CA 1
ATOM 1009 C C . TRP A 1 130 ? -6.768 -2.967 -25.875 1.00 68.06 130 TRP A C 1
ATOM 1011 O O . TRP A 1 130 ? -6.283 -2.335 -26.809 1.00 68.06 130 TRP A O 1
ATOM 1021 N N . ARG A 1 131 ? -6.304 -2.813 -24.627 1.00 67.44 131 ARG A N 1
ATOM 1022 C CA . ARG A 1 131 ? -5.185 -1.898 -24.324 1.00 67.44 131 ARG A CA 1
ATOM 1023 C C . ARG A 1 131 ? -3.836 -2.445 -24.783 1.00 67.44 131 ARG A C 1
ATOM 1025 O O . ARG A 1 131 ? -2.967 -1.649 -25.122 1.00 67.44 131 ARG A O 1
ATOM 1032 N N . ASP A 1 132 ? -3.685 -3.765 -24.796 1.00 68.69 132 ASP A N 1
ATOM 1033 C CA . ASP A 1 132 ? -2.483 -4.422 -25.313 1.00 68.69 132 ASP A CA 1
ATOM 1034 C C . ASP A 1 132 ? -2.425 -4.278 -26.830 1.00 68.69 132 ASP A C 1
ATOM 1036 O O . ASP A 1 132 ? -1.407 -3.846 -27.360 1.00 68.69 132 ASP A O 1
ATOM 1040 N N . ILE A 1 133 ? -3.565 -4.480 -27.496 1.00 68.62 133 ILE A N 1
ATOM 1041 C CA . ILE A 1 133 ? -3.743 -4.208 -28.922 1.00 68.62 133 ILE A CA 1
ATOM 1042 C C . ILE A 1 133 ? -3.381 -2.748 -29.220 1.00 68.62 133 ILE A C 1
ATOM 1044 O O . ILE A 1 133 ? -2.479 -2.498 -30.008 1.00 68.62 133 ILE A O 1
ATOM 1048 N N . ARG A 1 134 ? -3.996 -1.766 -28.546 1.00 74.31 134 ARG A N 1
ATOM 1049 C CA . ARG A 1 134 ? -3.714 -0.336 -28.789 1.00 74.31 134 ARG A CA 1
ATOM 1050 C C . ARG A 1 134 ? -2.234 0.033 -28.601 1.00 74.31 134 ARG A C 1
ATOM 1052 O O . ARG A 1 134 ? -1.715 0.846 -29.358 1.00 74.31 134 ARG A O 1
ATOM 1059 N N . ARG A 1 135 ? -1.551 -0.535 -27.600 1.00 70.75 135 ARG A N 1
ATOM 1060 C CA . ARG A 1 135 ? -0.111 -0.298 -27.394 1.00 70.75 135 ARG A CA 1
ATOM 1061 C C . ARG A 1 135 ? 0.743 -0.915 -28.487 1.00 70.75 135 ARG A C 1
ATOM 1063 O O . ARG A 1 135 ? 1.715 -0.289 -28.893 1.00 70.75 135 ARG A O 1
ATOM 1070 N N . GLU A 1 136 ? 0.380 -2.103 -28.954 1.00 71.38 136 GLU A N 1
ATOM 1071 C CA . GLU A 1 136 ? 1.050 -2.738 -30.085 1.00 71.38 136 GLU A CA 1
ATOM 1072 C C . GLU A 1 136 ? 0.893 -1.897 -31.354 1.00 71.38 136 GLU A C 1
ATOM 1074 O O . GLU A 1 136 ? 1.886 -1.588 -32.001 1.00 71.38 136 GLU A O 1
ATOM 1079 N N . TRP A 1 137 ? -0.323 -1.421 -31.643 1.00 71.19 137 TRP A N 1
ATOM 1080 C CA . TRP A 1 137 ? -0.583 -0.526 -32.774 1.00 71.19 137 TRP A CA 1
ATOM 1081 C C . TRP A 1 137 ? 0.267 0.748 -32.724 1.00 71.19 137 TRP A C 1
ATOM 1083 O O . TRP A 1 137 ? 0.883 1.101 -33.725 1.00 71.19 137 TRP A O 1
ATOM 1093 N N . HIS A 1 138 ? 0.359 1.416 -31.568 1.00 75.00 138 HIS A N 1
ATOM 1094 C CA . HIS A 1 138 ? 1.227 2.590 -31.434 1.00 75.00 138 HIS A CA 1
ATOM 1095 C C . HIS A 1 138 ? 2.716 2.249 -31.585 1.00 75.00 138 HIS A C 1
ATOM 1097 O O . HIS A 1 138 ? 3.432 3.003 -32.236 1.00 75.00 138 HIS A O 1
ATOM 1103 N N . ARG A 1 139 ? 3.188 1.115 -31.040 1.00 76.00 139 ARG A N 1
ATOM 1104 C CA . ARG A 1 139 ? 4.586 0.680 -31.212 1.00 76.00 139 ARG A CA 1
ATOM 1105 C C . ARG A 1 139 ? 4.913 0.452 -32.689 1.00 76.00 139 ARG A C 1
ATOM 1107 O O . ARG A 1 139 ? 5.931 0.940 -33.165 1.00 76.00 139 ARG A O 1
ATOM 1114 N N . LEU A 1 140 ? 4.040 -0.240 -33.419 1.00 75.88 140 LEU A N 1
ATOM 1115 C CA . LEU A 1 140 ? 4.230 -0.524 -34.844 1.00 75.88 140 LEU A CA 1
ATOM 1116 C C . LEU A 1 140 ? 4.244 0.750 -35.704 1.00 75.88 140 LEU A C 1
ATOM 1118 O O . LEU A 1 140 ? 4.973 0.801 -36.685 1.00 75.88 140 LEU A O 1
ATOM 1122 N N . GLN A 1 141 ? 3.509 1.798 -35.318 1.00 76.62 141 GLN A N 1
ATOM 1123 C CA . GLN A 1 141 ? 3.576 3.100 -35.994 1.00 76.62 141 GLN A CA 1
ATOM 1124 C C . GLN A 1 141 ? 4.900 3.838 -35.743 1.00 76.62 141 GLN A C 1
ATOM 1126 O O . GLN A 1 141 ? 5.389 4.518 -36.637 1.00 76.62 141 GLN A O 1
ATOM 1131 N N . THR A 1 142 ? 5.500 3.698 -34.557 1.00 67.12 142 THR A N 1
ATOM 1132 C CA . THR A 1 142 ? 6.767 4.374 -34.213 1.00 67.12 142 THR A CA 1
ATOM 1133 C C . THR A 1 142 ? 8.021 3.699 -34.776 1.00 67.12 142 THR A C 1
ATOM 1135 O O . THR A 1 142 ? 9.035 4.367 -34.926 1.00 67.12 142 THR A O 1
ATOM 1138 N N . VAL A 1 143 ? 7.953 2.402 -35.100 1.00 61.97 143 VAL A N 1
ATOM 1139 C CA . VAL A 1 143 ? 9.049 1.625 -35.730 1.00 61.97 143 VAL A CA 1
ATOM 1140 C C . VAL A 1 143 ? 8.947 1.652 -37.271 1.00 61.97 143 VAL A C 1
ATOM 1142 O O . VAL A 1 143 ? 9.746 1.059 -37.981 1.00 61.97 143 VAL A O 1
ATOM 1145 N N . GLY A 1 144 ? 7.917 2.308 -37.817 1.00 54.19 144 GLY A N 1
ATOM 1146 C CA . GLY A 1 144 ? 7.771 2.541 -39.257 1.00 54.19 144 GLY A CA 1
ATOM 1147 C C . GLY A 1 144 ? 8.309 3.898 -39.722 1.00 54.19 144 GLY A C 1
ATOM 1148 O O . GLY A 1 144 ? 8.258 4.183 -40.914 1.00 54.19 144 GLY A O 1
ATOM 1149 N N . SER A 1 145 ? 8.777 4.750 -38.803 1.00 55.47 145 SER A N 1
ATOM 1150 C CA . SER A 1 145 ? 9.197 6.136 -39.084 1.00 55.47 145 SER A CA 1
ATOM 1151 C C . SER A 1 145 ? 10.711 6.367 -39.040 1.00 55.47 145 SER A C 1
ATOM 1153 O O . SER A 1 145 ? 11.167 7.453 -39.375 1.00 55.47 145 SER A O 1
ATOM 1155 N N . ASP A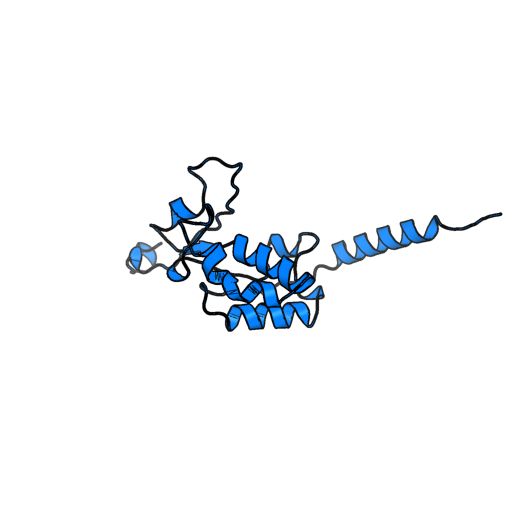 1 146 ? 11.491 5.368 -38.638 1.00 53.34 146 ASP A N 1
ATOM 1156 C CA . ASP A 1 146 ? 12.959 5.335 -38.649 1.00 53.34 146 ASP A CA 1
ATOM 1157 C C . ASP A 1 146 ? 13.533 4.716 -39.940 1.00 53.34 146 ASP A C 1
ATOM 1159 O O . ASP A 1 146 ? 14.724 4.409 -40.028 1.00 53.34 146 ASP A O 1
ATOM 1163 N N . GLY A 1 147 ? 12.695 4.600 -40.977 1.00 48.19 147 GLY A N 1
ATOM 1164 C CA . GLY A 1 147 ? 13.116 4.327 -42.345 1.00 48.19 147 GLY A CA 1
ATOM 1165 C C . GLY A 1 147 ? 14.055 5.421 -42.850 1.00 48.19 147 GLY A C 1
ATOM 1166 O O . GLY A 1 147 ? 13.630 6.509 -43.226 1.00 48.19 147 GLY A O 1
ATOM 1167 N N . THR A 1 148 ? 15.345 5.105 -42.854 1.00 52.22 148 THR A N 1
ATOM 1168 C CA . THR A 1 148 ? 16.342 5.752 -43.700 1.00 52.22 148 THR A CA 1
ATOM 1169 C C . THR A 1 148 ? 15.949 5.516 -45.157 1.00 52.22 148 THR A C 1
ATOM 1171 O O . THR A 1 148 ? 16.137 4.431 -45.699 1.00 52.22 148 THR A O 1
ATOM 1174 N N . GLU A 1 149 ? 15.375 6.536 -45.787 1.00 46.75 149 GLU A N 1
ATOM 1175 C CA . GLU A 1 149 ? 15.402 6.690 -47.239 1.00 46.75 149 GLU A CA 1
ATOM 1176 C C . GLU A 1 149 ? 16.493 7.714 -47.578 1.00 46.75 149 GLU A C 1
ATOM 1178 O O . GLU A 1 149 ? 16.395 8.873 -47.169 1.00 46.75 149 GLU A O 1
ATOM 1183 N N . GLY A 1 150 ? 17.522 7.277 -48.315 1.00 37.28 150 GLY A N 1
ATOM 1184 C CA . GLY A 1 150 ? 18.577 8.131 -48.881 1.00 37.28 150 GLY A CA 1
ATOM 1185 C C . GLY A 1 150 ? 19.981 7.804 -48.406 1.00 37.28 150 GLY A C 1
ATOM 1186 O O . GLY A 1 150 ? 20.391 8.383 -47.379 1.00 37.28 150 GLY A O 1
#

Foldseek 3Di:
DCVVVVHDLLPDADEAEQDADPPDDLCRAQVNCQVRHAYEQVVQLVVLLVCLVPPVVVCPCVQVCQQDVVRDVNHDHQARYEYENDDPVCLPDPSGDDVVVPVSNVVSLVCQVPPSGHHYDYDDDDDDVPVVVVVVVVVVVVVVPPDDDD

Sequence (150 aa):
MARKIGKSADDIYWIQEVIGNANEAPGIQPRNYLGTGTVTQFDYKSDLNAKFKGKIAGLKDLSMRIGDLSQNPNAVESKDANVFVPNWDTARNDGAITYKNGSMYALANAFMLAYDYGTPRLLSDYKRPWRDIRREWHRLQTVGSDGTEG

Secondary structure (DSSP, 8-state):
-HHHHT--STT---EE-----TTS-GGGSGGGGTTTSEEE-HHHHHHHHHHHHS-GGGGTTHHHHHH-TTT-TT---GGGEEE-S--TTGGGSTT---GGGTHHHHHHHHHHHHSSSSEE--------HHHHHHHHHHHHHHTSS-----

Radius of gyration: 19.69 Å; chains: 1; bounding box: 48×33×66 Å